Protein AF-A0A3D3F4R0-F1 (afdb_monomer_lite)

Foldseek 3Di:
DDDPPPHDDDDPVPDDPPPVPPPDDCVVPDDDDDDDDDPDDDDDDPDDDDDPPDDFDFPDWDADPVGDIDTHRVDDDDDDDD

Sequence (82 aa):
ANNEFDGEEYDARLELPDWNTAKYDDTEWLQADIMEAPGGKLTAQPNPNITVQDEITPVHITRLSDGRFILDMGQNMVGWLG

Radius of gyration: 20.28 Å; chains: 1; bounding box: 43×26×54 Å

Secondary structure (DSSP, 8-state):
-EETTTEE---GGG--TTTTSTT---TTPPPPPPPPPPSSPP----SPPP--------SEEEE-TTS-EEEE-SS---S---

Structure (mmCIF, N/CA/C/O backbone):
data_AF-A0A3D3F4R0-F1
#
_entry.id   AF-A0A3D3F4R0-F1
#
loop_
_atom_site.group_PDB
_atom_site.id
_atom_site.type_symbol
_atom_site.label_atom_id
_atom_site.label_alt_id
_atom_site.label_comp_id
_atom_site.label_asym_id
_atom_site.label_entity_id
_atom_site.label_seq_id
_atom_site.pdbx_PDB_ins_code
_atom_site.Cartn_x
_atom_site.Cartn_y
_atom_site.Cartn_z
_atom_site.occupancy
_atom_site.B_iso_or_equiv
_atom_site.auth_seq_id
_atom_site.auth_comp_id
_atom_site.auth_asym_id
_atom_site.auth_atom_id
_atom_site.pdbx_PDB_model_num
ATOM 1 N N . ALA A 1 1 ? -1.272 -13.778 0.794 1.00 46.72 1 ALA A N 1
ATOM 2 C CA . ALA A 1 1 ? -2.040 -13.777 -0.476 1.00 46.72 1 ALA A CA 1
ATOM 3 C C . ALA A 1 1 ? -2.651 -12.392 -0.667 1.00 46.72 1 ALA A C 1
ATOM 5 O O . ALA A 1 1 ? -2.917 -11.753 0.340 1.00 46.72 1 ALA A O 1
ATOM 6 N N . ASN A 1 2 ? -2.834 -11.924 -1.905 1.00 47.72 2 ASN A N 1
ATOM 7 C CA . ASN A 1 2 ? -3.598 -10.708 -2.197 1.00 47.72 2 ASN A CA 1
ATOM 8 C C . ASN A 1 2 ? -4.701 -11.100 -3.186 1.00 47.72 2 ASN A C 1
ATOM 10 O O . ASN A 1 2 ? -4.406 -11.516 -4.309 1.00 47.72 2 ASN A O 1
ATOM 14 N N . ASN A 1 3 ? -5.946 -11.097 -2.720 1.00 54.75 3 ASN A N 1
ATOM 15 C CA . ASN A 1 3 ? -7.123 -11.383 -3.531 1.00 54.75 3 ASN A CA 1
ATOM 16 C C . ASN A 1 3 ? -8.146 -10.280 -3.264 1.00 54.75 3 ASN A C 1
ATOM 18 O O . ASN A 1 3 ? -8.454 -9.990 -2.111 1.00 54.75 3 ASN A O 1
ATOM 22 N N . GLU A 1 4 ? -8.707 -9.711 -4.329 1.00 62.19 4 GLU A N 1
ATOM 23 C CA . GLU A 1 4 ? -9.685 -8.617 -4.283 1.00 62.19 4 GLU A CA 1
ATOM 24 C C . GLU A 1 4 ? -10.911 -8.938 -3.403 1.00 62.19 4 GLU A C 1
ATOM 26 O O . GLU A 1 4 ? -11.551 -8.030 -2.879 1.00 62.19 4 GLU A O 1
ATOM 31 N N . PHE A 1 5 ? -11.201 -10.226 -3.178 1.00 66.00 5 PHE A N 1
ATOM 32 C CA . PHE A 1 5 ? -12.305 -10.681 -2.327 1.00 66.00 5 PHE A CA 1
ATOM 33 C C . PHE A 1 5 ? -11.882 -11.259 -0.967 1.00 66.00 5 PHE A C 1
ATOM 35 O O . PHE A 1 5 ? -12.704 -11.259 -0.052 1.00 66.00 5 PHE A O 1
ATOM 42 N N . ASP A 1 6 ? -10.630 -11.715 -0.814 1.00 66.31 6 ASP A N 1
ATOM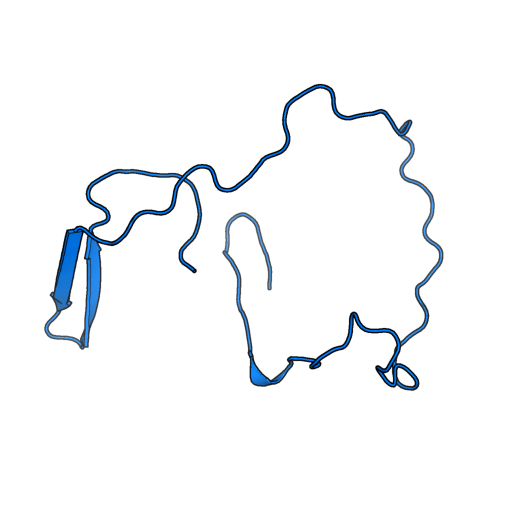 43 C CA . ASP A 1 6 ? -10.157 -12.366 0.426 1.00 66.31 6 ASP A CA 1
ATOM 44 C C . ASP A 1 6 ? -9.218 -11.478 1.263 1.00 66.31 6 ASP A C 1
ATOM 46 O O . ASP A 1 6 ? -8.792 -11.876 2.347 1.00 66.31 6 ASP A O 1
ATOM 50 N N . GLY A 1 7 ? -8.919 -10.267 0.786 1.00 78.31 7 GLY A N 1
ATOM 51 C CA . GLY A 1 7 ? -8.061 -9.304 1.470 1.00 78.31 7 GLY A CA 1
ATOM 52 C C . GLY A 1 7 ? -6.568 -9.559 1.260 1.00 78.31 7 GLY A C 1
ATOM 53 O O . GLY A 1 7 ? -6.143 -10.224 0.309 1.00 78.31 7 GLY A O 1
ATOM 54 N N . GLU A 1 8 ? -5.767 -8.992 2.160 1.00 83.56 8 GLU A N 1
ATOM 55 C CA . GLU A 1 8 ? -4.309 -9.045 2.118 1.00 83.56 8 GLU A CA 1
ATOM 56 C C . GLU A 1 8 ? -3.748 -9.658 3.407 1.00 83.56 8 GLU A C 1
ATOM 58 O O . GLU A 1 8 ? -4.167 -9.318 4.513 1.00 83.56 8 GLU A O 1
ATOM 63 N N . GLU A 1 9 ? -2.782 -10.564 3.254 1.00 83.50 9 GLU A N 1
ATOM 64 C CA . GLU A 1 9 ? -1.978 -11.094 4.357 1.00 83.50 9 GLU A CA 1
ATOM 65 C C . GLU A 1 9 ? -0.545 -10.584 4.222 1.00 83.50 9 GLU A C 1
ATOM 67 O O . GLU A 1 9 ? 0.122 -10.866 3.220 1.00 83.50 9 GLU A O 1
ATOM 72 N N . TYR A 1 10 ? -0.086 -9.867 5.246 1.00 85.38 10 TYR A N 1
ATOM 73 C CA . TYR A 1 10 ? 1.226 -9.238 5.293 1.00 85.38 10 TYR A CA 1
ATOM 74 C C . TYR A 1 10 ? 2.064 -9.791 6.451 1.00 85.38 10 TYR A C 1
ATOM 76 O O . TYR A 1 10 ? 1.627 -9.781 7.603 1.00 85.38 10 TYR A O 1
ATOM 84 N N . ASP A 1 11 ? 3.286 -10.240 6.152 1.00 87.00 11 ASP A N 1
ATOM 85 C CA . ASP A 1 11 ? 4.277 -10.661 7.147 1.00 87.00 11 ASP A CA 1
ATOM 86 C C . ASP A 1 11 ? 5.501 -9.741 7.091 1.00 87.00 11 ASP A C 1
ATOM 88 O O . ASP A 1 11 ? 6.391 -9.914 6.258 1.00 87.00 11 ASP A O 1
ATOM 92 N N . ALA A 1 12 ? 5.568 -8.790 8.025 1.00 83.12 12 ALA A N 1
ATOM 93 C CA . ALA A 1 12 ? 6.652 -7.811 8.111 1.00 83.12 12 ALA A CA 1
ATOM 94 C C . ALA A 1 12 ? 8.049 -8.446 8.286 1.00 83.12 12 ALA A C 1
ATOM 96 O O . ALA A 1 12 ? 9.063 -7.804 8.030 1.00 83.12 12 ALA A O 1
ATOM 97 N N . ARG A 1 13 ? 8.141 -9.719 8.704 1.00 85.31 13 ARG A N 1
ATOM 98 C CA . ARG A 1 13 ? 9.428 -10.431 8.840 1.00 85.31 13 ARG A CA 1
ATOM 99 C C . ARG A 1 13 ? 10.077 -10.751 7.494 1.00 85.31 13 ARG A C 1
ATOM 101 O O . ARG A 1 13 ? 11.253 -11.105 7.470 1.00 85.31 13 ARG A O 1
ATOM 108 N N . LEU A 1 14 ? 9.308 -10.681 6.410 1.00 88.25 14 LEU A N 1
ATOM 109 C CA . LEU A 1 14 ? 9.767 -10.911 5.042 1.00 88.25 14 LEU A CA 1
ATOM 110 C C . LEU A 1 14 ? 10.080 -9.604 4.301 1.00 88.25 14 LEU A C 1
ATOM 112 O O . LEU A 1 14 ? 10.368 -9.642 3.106 1.00 88.25 14 LEU A O 1
ATOM 116 N N . GLU A 1 15 ? 10.023 -8.454 4.980 1.00 88.94 15 GLU A N 1
ATOM 117 C CA . GLU A 1 15 ? 10.430 -7.184 4.387 1.00 88.94 15 GLU A CA 1
ATOM 118 C C . GLU A 1 15 ? 11.893 -7.232 3.943 1.00 88.94 15 GLU A C 1
ATOM 120 O O . GLU A 1 15 ? 12.767 -7.748 4.641 1.00 88.94 15 GLU A O 1
ATOM 125 N N . LEU A 1 16 ? 12.150 -6.647 2.774 1.00 91.00 16 LEU A N 1
ATOM 126 C CA . LEU A 1 16 ? 13.485 -6.397 2.249 1.00 91.00 16 LEU A CA 1
ATOM 127 C C . LEU A 1 16 ? 13.744 -4.889 2.365 1.00 91.00 16 LEU A C 1
ATOM 129 O O . LEU A 1 16 ? 13.314 -4.135 1.491 1.00 91.00 16 LEU A O 1
ATOM 133 N N . PRO A 1 17 ? 14.379 -4.405 3.446 1.00 92.38 17 PRO A N 1
ATOM 134 C CA . PRO A 1 17 ? 14.584 -2.975 3.637 1.00 92.38 17 PRO A CA 1
ATOM 135 C C . PRO A 1 17 ? 15.376 -2.364 2.482 1.00 92.38 17 PRO A C 1
ATOM 137 O O . PRO A 1 17 ? 16.343 -2.955 2.005 1.00 92.38 17 PRO A O 1
ATOM 140 N N . ASP A 1 18 ? 14.959 -1.175 2.046 1.00 94.62 18 ASP A N 1
ATOM 141 C CA . ASP A 1 18 ? 15.623 -0.384 1.004 1.00 94.62 18 ASP A CA 1
ATOM 142 C C . ASP A 1 18 ? 15.769 -1.075 -0.367 1.00 94.62 18 ASP A C 1
ATOM 144 O O . ASP A 1 18 ? 16.551 -0.606 -1.200 1.00 94.62 18 ASP A O 1
ATOM 148 N N . TRP A 1 19 ? 14.998 -2.141 -0.639 1.00 95.25 19 TRP A N 1
ATOM 149 C CA . TRP A 1 19 ? 15.056 -2.901 -1.900 1.00 95.25 19 TRP A CA 1
ATOM 150 C C . TRP A 1 19 ? 14.864 -2.043 -3.153 1.00 95.25 19 TRP A C 1
ATOM 152 O O . TRP A 1 19 ? 15.385 -2.341 -4.222 1.00 95.25 19 TRP A O 1
ATOM 162 N N . ASN A 1 20 ? 14.124 -0.946 -3.018 1.00 94.38 20 ASN A N 1
ATOM 163 C CA . ASN A 1 20 ? 13.820 0.003 -4.081 1.00 94.38 20 ASN A CA 1
ATOM 164 C C . ASN A 1 20 ? 14.865 1.130 -4.214 1.00 94.38 20 ASN A C 1
ATOM 166 O O . ASN A 1 20 ? 14.602 2.141 -4.870 1.00 94.38 20 ASN A O 1
ATOM 170 N N . THR A 1 21 ? 16.037 0.992 -3.590 1.00 95.12 21 THR A N 1
ATOM 171 C CA . THR A 1 21 ? 17.126 1.974 -3.652 1.00 95.12 21 THR A CA 1
ATOM 172 C C . THR A 1 21 ? 18.314 1.448 -4.455 1.00 95.12 21 THR A C 1
ATOM 174 O O . THR A 1 21 ? 18.591 0.257 -4.493 1.00 95.12 21 THR A O 1
ATOM 177 N N . ALA A 1 22 ? 19.103 2.354 -5.039 1.00 93.38 22 ALA A N 1
ATOM 178 C CA . ALA A 1 22 ? 20.282 1.993 -5.837 1.00 93.38 22 ALA A CA 1
ATOM 179 C C . ALA A 1 22 ? 21.428 1.329 -5.042 1.00 93.38 22 ALA A C 1
ATOM 181 O O . ALA A 1 22 ? 22.459 1.000 -5.622 1.00 93.38 22 ALA A O 1
ATOM 182 N N . LYS A 1 23 ? 21.305 1.222 -3.714 1.00 94.50 23 LYS A N 1
ATOM 183 C CA . LYS A 1 23 ? 22.335 0.661 -2.828 1.00 94.50 23 LYS A CA 1
ATOM 184 C C . LYS A 1 23 ? 22.021 -0.762 -2.377 1.00 94.50 23 LYS A C 1
ATOM 186 O O . LYS A 1 23 ? 22.834 -1.338 -1.659 1.00 94.50 23 LYS A O 1
ATOM 191 N N . TYR A 1 24 ? 20.845 -1.274 -2.722 1.00 95.69 24 TYR A N 1
ATOM 192 C CA . TYR A 1 24 ? 20.436 -2.609 -2.330 1.00 95.69 24 TYR A CA 1
ATOM 193 C C . TYR A 1 24 ? 21.277 -3.668 -3.053 1.00 95.69 24 TYR A C 1
ATOM 195 O O . TYR A 1 24 ? 21.607 -3.502 -4.225 1.00 95.69 24 TYR A O 1
ATOM 203 N N . ASP A 1 25 ? 21.644 -4.729 -2.336 1.00 94.62 25 ASP A N 1
ATOM 204 C CA . ASP A 1 25 ? 22.329 -5.892 -2.900 1.00 94.62 25 ASP A CA 1
ATOM 205 C C . ASP A 1 25 ? 21.278 -6.908 -3.361 1.00 94.62 25 ASP A C 1
ATOM 207 O O . ASP A 1 25 ? 20.679 -7.615 -2.551 1.00 94.62 25 ASP A O 1
ATOM 211 N N . ASP A 1 26 ? 21.026 -6.938 -4.668 1.00 93.75 26 ASP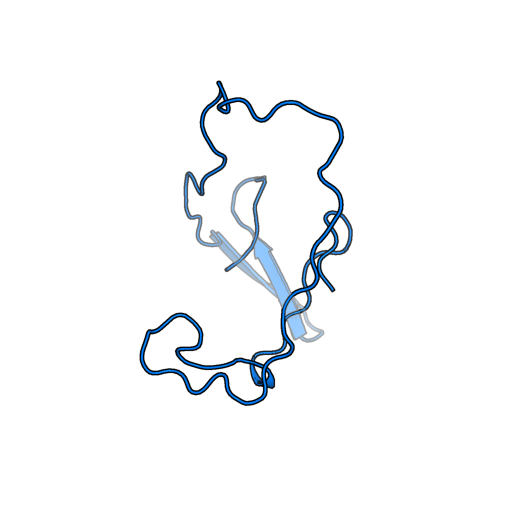 A N 1
ATOM 212 C CA . ASP A 1 26 ? 20.043 -7.795 -5.332 1.00 93.75 26 ASP A CA 1
ATOM 213 C C . ASP A 1 26 ? 20.664 -9.071 -5.928 1.00 93.75 26 ASP A C 1
ATOM 215 O O . ASP A 1 26 ? 20.038 -9.748 -6.742 1.00 93.75 26 ASP A O 1
ATOM 219 N N . THR A 1 27 ? 21.879 -9.449 -5.514 1.00 94.88 27 THR A N 1
ATOM 220 C CA . THR A 1 27 ? 22.607 -10.600 -6.089 1.00 94.88 27 THR A CA 1
ATOM 221 C C . THR A 1 27 ? 21.880 -11.942 -5.967 1.00 94.88 27 THR A C 1
ATOM 223 O O . THR A 1 27 ? 22.071 -12.815 -6.814 1.00 94.88 27 THR A O 1
ATOM 226 N N . GLU A 1 28 ? 21.016 -12.101 -4.964 1.00 94.38 28 GLU A N 1
ATOM 227 C CA . GLU A 1 28 ? 20.208 -13.309 -4.743 1.00 94.38 28 GLU A CA 1
ATOM 228 C C . GLU A 1 28 ? 18.842 -13.273 -5.460 1.00 94.38 28 GLU A C 1
ATOM 230 O O . GLU A 1 28 ? 18.045 -14.209 -5.341 1.00 94.38 28 GLU A O 1
ATOM 235 N N . TRP A 1 29 ? 18.524 -12.201 -6.196 1.00 95.12 29 TRP A N 1
ATOM 236 C CA . TRP A 1 29 ? 17.256 -12.090 -6.913 1.00 95.12 29 TRP A CA 1
ATOM 237 C C . TRP A 1 29 ? 17.233 -12.959 -8.169 1.00 95.12 29 TRP A C 1
ATOM 239 O O . TRP A 1 29 ? 18.189 -13.040 -8.944 1.00 95.12 29 TRP A O 1
ATOM 249 N N . LEU A 1 30 ? 16.079 -13.574 -8.416 1.00 94.44 30 LEU A N 1
ATOM 250 C CA . LEU A 1 30 ? 15.828 -14.256 -9.678 1.00 94.44 30 LEU A CA 1
ATOM 251 C C . LEU A 1 30 ? 15.686 -13.230 -10.805 1.00 94.44 30 LEU A C 1
ATOM 253 O O . LEU A 1 30 ? 15.073 -12.176 -10.640 1.00 94.44 30 LEU A O 1
ATOM 257 N N . GLN A 1 31 ? 16.226 -13.567 -11.974 1.00 94.88 31 GLN A N 1
ATOM 258 C CA . GLN A 1 31 ? 16.017 -12.774 -13.181 1.00 94.88 31 GLN A CA 1
ATOM 259 C C . GLN A 1 31 ? 14.554 -12.881 -13.628 1.00 94.88 31 GLN A C 1
ATOM 261 O O . GLN A 1 31 ? 13.970 -13.962 -13.590 1.00 94.88 31 GLN A O 1
ATOM 266 N N . ALA A 1 32 ? 13.967 -11.762 -14.054 1.00 94.44 32 ALA A N 1
ATOM 267 C CA . ALA A 1 32 ? 12.598 -11.742 -14.556 1.00 94.44 32 ALA A CA 1
ATOM 268 C C . ALA A 1 32 ? 12.501 -12.428 -15.929 1.00 94.44 32 ALA A C 1
ATOM 270 O O . ALA A 1 32 ? 13.321 -12.182 -16.816 1.00 94.44 32 ALA A O 1
ATOM 271 N N . ASP A 1 33 ? 11.465 -13.244 -16.116 1.00 92.81 33 ASP A N 1
ATOM 272 C CA . ASP A 1 33 ? 11.190 -13.903 -17.392 1.00 92.81 33 ASP A CA 1
ATOM 273 C C . ASP A 1 33 ? 10.575 -12.940 -18.419 1.00 92.81 33 ASP A C 1
ATOM 275 O O . ASP A 1 33 ? 9.791 -12.044 -18.089 1.00 92.81 33 ASP A O 1
ATOM 279 N N . ILE A 1 34 ? 10.887 -13.162 -19.699 1.00 93.75 34 ILE A N 1
ATOM 280 C CA . ILE A 1 34 ? 10.220 -12.470 -20.807 1.00 93.75 34 ILE A CA 1
ATOM 281 C C . ILE A 1 34 ? 8.846 -13.107 -21.015 1.00 93.75 34 ILE A C 1
ATOM 283 O O . ILE A 1 34 ? 8.744 -14.300 -21.295 1.00 93.75 34 ILE A O 1
ATOM 287 N N . MET A 1 35 ? 7.796 -12.293 -20.920 1.00 91.62 35 MET A N 1
ATOM 288 C CA . MET A 1 35 ? 6.416 -12.719 -21.143 1.00 91.62 35 MET A CA 1
ATOM 289 C C . MET A 1 35 ? 5.918 -12.282 -22.519 1.00 91.62 35 MET A C 1
ATOM 291 O O . MET A 1 35 ? 6.250 -11.198 -23.005 1.00 91.62 35 MET A O 1
ATOM 295 N N . GLU A 1 36 ? 5.070 -13.113 -23.124 1.00 92.06 36 GLU A N 1
ATOM 296 C CA . GLU A 1 36 ? 4.306 -12.731 -24.309 1.00 92.06 36 GLU A CA 1
ATOM 297 C C . GLU A 1 36 ? 3.418 -11.522 -23.997 1.00 92.06 36 GLU A C 1
ATOM 299 O O . GLU A 1 36 ? 2.764 -11.454 -22.951 1.00 92.06 36 GLU A O 1
ATOM 304 N N . ALA A 1 37 ? 3.388 -10.553 -24.912 1.00 88.12 37 ALA A N 1
ATOM 305 C CA . ALA A 1 37 ? 2.607 -9.344 -24.711 1.00 88.12 37 ALA A CA 1
ATOM 306 C C . ALA A 1 37 ? 1.101 -9.668 -24.690 1.00 88.12 37 ALA A C 1
ATOM 308 O O . ALA A 1 37 ? 0.624 -10.450 -25.521 1.00 88.12 37 ALA A O 1
ATOM 309 N N . PRO A 1 38 ? 0.308 -9.033 -23.807 1.00 86.75 38 PRO A N 1
ATOM 310 C CA . PRO A 1 38 ? -1.141 -9.145 -23.887 1.00 86.75 38 PRO A CA 1
ATOM 311 C C . PRO A 1 38 ? -1.604 -8.587 -25.242 1.00 86.75 38 PRO A C 1
ATOM 313 O O . PRO A 1 38 ? -1.164 -7.518 -25.656 1.00 86.75 38 PRO A O 1
ATOM 316 N N . GLY A 1 39 ? -2.504 -9.288 -25.940 1.00 85.81 39 GLY A N 1
ATOM 317 C CA . GLY A 1 39 ? -2.905 -8.983 -27.328 1.00 85.81 39 GLY A CA 1
ATOM 318 C C . GLY A 1 39 ? -3.650 -7.655 -27.564 1.00 85.81 39 GLY A C 1
ATOM 319 O O . GLY A 1 39 ? -4.250 -7.469 -28.623 1.00 85.81 39 GLY A O 1
ATOM 320 N N . GLY A 1 40 ? -3.662 -6.745 -26.588 1.00 89.25 40 GLY A N 1
ATOM 321 C CA . GLY A 1 40 ? -4.274 -5.421 -26.667 1.00 89.25 40 GLY A CA 1
ATOM 322 C C . GLY A 1 40 ? -3.301 -4.329 -27.124 1.00 89.25 40 GLY A C 1
ATOM 323 O O . GLY A 1 40 ? -2.092 -4.524 -27.211 1.00 89.25 40 GLY A O 1
ATOM 324 N N . LYS A 1 41 ? -3.837 -3.136 -27.400 1.00 91.75 41 LYS A N 1
ATOM 325 C CA . LYS A 1 41 ? -3.028 -1.929 -27.618 1.00 91.75 41 LYS A CA 1
ATOM 326 C C . LYS A 1 41 ? -2.929 -1.156 -26.312 1.00 91.75 41 LYS A C 1
ATOM 328 O O . LYS A 1 41 ? -3.953 -0.863 -25.704 1.00 91.75 41 LYS A O 1
ATOM 333 N N . LEU A 1 42 ? -1.714 -0.788 -25.921 1.00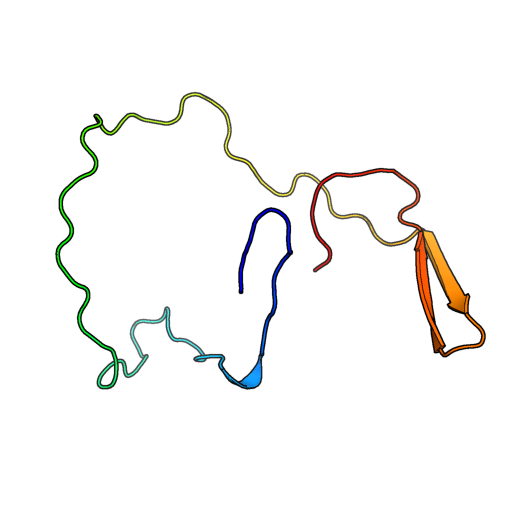 90.81 42 LEU A N 1
ATOM 334 C CA . LEU A 1 42 ? -1.503 0.144 -24.820 1.00 90.81 42 LEU A CA 1
ATOM 335 C C . LEU A 1 42 ? -2.079 1.511 -25.197 1.00 90.81 42 LEU A C 1
ATOM 337 O O . LEU A 1 42 ? -1.736 2.082 -26.234 1.00 90.81 42 LEU A O 1
ATOM 341 N N . THR A 1 43 ? -2.960 2.027 -24.350 1.00 92.94 43 THR A N 1
ATOM 342 C CA . THR A 1 43 ? -3.583 3.344 -24.500 1.00 92.94 43 THR A CA 1
ATOM 343 C 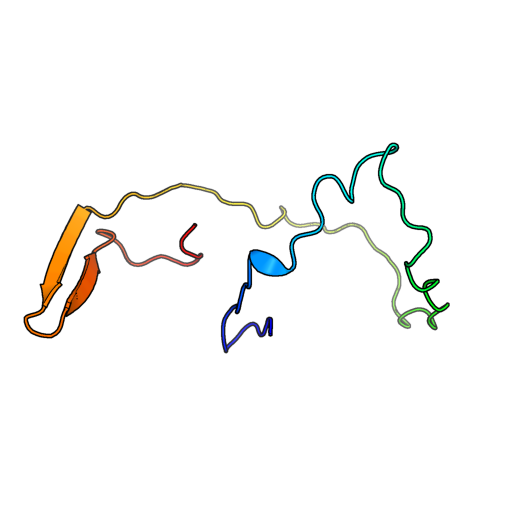C . THR A 1 43 ? -3.533 4.079 -23.171 1.00 92.94 43 THR A C 1
ATOM 345 O O . THR A 1 43 ? -3.584 3.450 -22.117 1.00 92.94 43 THR A O 1
ATOM 348 N N . ALA A 1 44 ? -3.469 5.409 -23.209 1.00 92.06 44 ALA A N 1
ATOM 349 C CA . ALA A 1 44 ? -3.557 6.212 -21.996 1.00 92.06 44 ALA A CA 1
ATOM 350 C C . ALA A 1 44 ? -4.932 6.046 -21.325 1.00 92.06 44 ALA A C 1
ATOM 352 O O . ALA A 1 44 ? -5.958 5.996 -22.009 1.00 92.06 44 ALA A O 1
ATOM 353 N N . GLN A 1 45 ? -4.943 5.982 -19.994 1.00 91.62 45 GLN A N 1
ATOM 354 C CA . GLN A 1 45 ? -6.168 5.936 -19.203 1.00 91.62 45 GLN A CA 1
ATOM 355 C C . GLN A 1 45 ? -6.886 7.301 -19.274 1.00 91.62 45 GLN A C 1
ATOM 357 O O . GLN A 1 45 ? -6.265 8.319 -18.966 1.00 91.62 45 GLN A O 1
ATOM 362 N N . PRO A 1 46 ? -8.164 7.361 -19.702 1.00 90.69 46 PRO A N 1
ATOM 363 C CA . PRO A 1 46 ? -8.861 8.632 -19.920 1.00 90.69 46 PRO A CA 1
ATOM 364 C C . PRO A 1 46 ? -9.529 9.200 -18.658 1.00 90.69 46 PRO A C 1
ATOM 366 O O . PRO A 1 46 ? -9.889 10.375 -18.635 1.00 90.69 46 PRO A O 1
ATOM 369 N N . ASN A 1 47 ? -9.745 8.377 -17.631 1.00 89.19 47 ASN A N 1
ATOM 370 C CA . ASN A 1 47 ? -10.362 8.757 -16.363 1.00 89.19 47 ASN A CA 1
ATOM 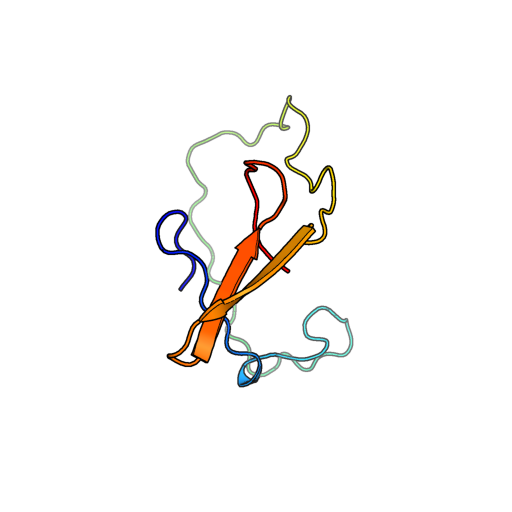371 C C . ASN A 1 47 ? -9.301 9.014 -15.279 1.00 89.19 47 ASN A C 1
ATOM 373 O O . ASN A 1 47 ? -8.220 8.430 -15.349 1.00 89.19 47 ASN A O 1
ATOM 377 N N . PRO A 1 48 ? -9.609 9.838 -14.259 1.00 88.62 48 PRO A N 1
ATOM 378 C CA . PRO A 1 48 ? -8.726 10.018 -13.113 1.00 88.62 48 PRO A CA 1
ATOM 379 C C . PRO A 1 48 ? -8.351 8.685 -12.460 1.00 88.62 48 PRO A C 1
ATOM 381 O O . PRO A 1 48 ? -9.159 7.753 -12.407 1.00 88.62 48 PRO A O 1
ATOM 384 N N . ASN A 1 49 ? -7.123 8.620 -11.953 1.00 89.44 49 ASN A N 1
ATOM 385 C CA . ASN A 1 49 ? -6.625 7.460 -11.225 1.00 89.44 49 ASN A CA 1
ATOM 386 C C . ASN A 1 49 ? -7.367 7.306 -9.892 1.00 89.44 49 ASN A C 1
ATOM 388 O O . ASN A 1 49 ? -7.789 8.293 -9.289 1.00 89.44 49 ASN A O 1
ATOM 392 N N . ILE A 1 50 ? -7.480 6.067 -9.414 1.00 89.75 50 ILE A N 1
ATOM 393 C CA . ILE A 1 50 ? -7.934 5.799 -8.048 1.00 89.75 50 ILE A CA 1
ATOM 394 C C . ILE A 1 50 ? -6.828 6.261 -7.095 1.00 89.75 50 ILE A C 1
ATOM 396 O O . ILE A 1 50 ? -5.680 5.841 -7.223 1.00 89.75 50 ILE A O 1
ATOM 400 N N . THR A 1 51 ? -7.175 7.126 -6.146 1.00 91.31 51 THR A N 1
ATOM 401 C CA . THR A 1 51 ? -6.278 7.595 -5.083 1.00 91.31 51 THR A CA 1
ATOM 402 C C . THR A 1 51 ? -7.044 7.655 -3.768 1.00 91.31 51 THR A C 1
ATOM 404 O O . THR A 1 51 ? -8.269 7.807 -3.780 1.00 91.31 51 THR A O 1
ATOM 407 N N . VAL A 1 52 ? -6.330 7.587 -2.641 1.00 90.56 52 VAL A N 1
ATOM 408 C CA . VAL A 1 52 ? -6.907 7.915 -1.330 1.00 90.56 52 VAL A CA 1
ATOM 409 C C . VAL A 1 52 ? -7.408 9.359 -1.394 1.00 90.56 52 VAL A C 1
ATOM 411 O O . VAL A 1 52 ? -6.644 10.260 -1.740 1.00 90.56 52 VAL A O 1
ATOM 414 N N . GLN A 1 53 ? -8.708 9.554 -1.169 1.00 91.69 53 GLN A N 1
ATOM 415 C CA . GLN A 1 53 ? -9.344 10.876 -1.219 1.00 91.69 53 GLN A CA 1
ATOM 416 C C . GLN A 1 53 ? -9.354 11.538 0.159 1.00 91.69 53 GLN A C 1
ATOM 418 O O . GLN A 1 53 ? -9.076 12.725 0.257 1.00 91.69 53 GLN A O 1
ATOM 423 N N . ASP A 1 54 ? -9.621 10.751 1.203 1.00 90.75 54 ASP A N 1
ATOM 424 C CA . ASP A 1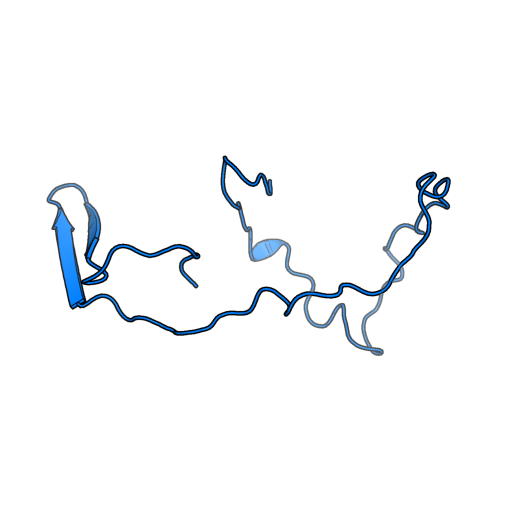 54 ? -9.729 11.194 2.590 1.00 90.75 54 ASP A CA 1
ATOM 425 C C . ASP A 1 54 ? -9.179 10.113 3.531 1.00 90.75 54 ASP A C 1
ATOM 427 O O . ASP A 1 54 ? -9.236 8.919 3.225 1.00 90.75 54 ASP A O 1
ATOM 431 N N . GLU A 1 55 ? -8.704 10.535 4.703 1.00 92.31 55 GLU A N 1
ATOM 432 C CA . GLU A 1 55 ? -8.368 9.661 5.829 1.00 92.31 55 GLU A CA 1
ATOM 433 C C . GLU A 1 55 ? -9.365 9.897 6.966 1.00 92.31 55 GLU A C 1
ATOM 435 O O . GLU A 1 55 ? -9.654 11.038 7.332 1.00 92.31 55 GLU A O 1
ATOM 440 N N . ILE A 1 56 ? -9.904 8.816 7.532 1.00 90.88 56 ILE A N 1
ATOM 441 C CA . ILE A 1 56 ? -10.945 8.883 8.562 1.00 90.88 56 ILE A CA 1
ATOM 442 C C . ILE A 1 56 ? -10.480 8.125 9.795 1.00 90.88 56 ILE A C 1
ATOM 444 O O . ILE A 1 56 ? -10.170 6.938 9.733 1.00 90.88 56 ILE A O 1
ATOM 448 N N . THR A 1 57 ? -10.484 8.809 10.936 1.00 93.25 57 THR A N 1
ATOM 449 C CA . THR A 1 57 ? -10.200 8.206 12.241 1.00 93.25 57 THR A CA 1
ATOM 450 C C . THR A 1 57 ? -11.486 7.624 12.838 1.00 93.25 57 THR A C 1
ATOM 452 O O . THR A 1 57 ? -12.521 8.294 12.771 1.00 93.25 57 THR A O 1
ATOM 455 N N . PRO A 1 58 ? -11.456 6.428 13.463 1.00 93.44 58 PRO A N 1
ATOM 456 C CA . PRO A 1 58 ? -12.625 5.875 14.143 1.00 93.44 58 PRO A CA 1
ATOM 457 C C . PRO A 1 58 ? -13.222 6.858 15.158 1.00 93.44 58 PRO A C 1
ATOM 459 O O . PRO A 1 58 ? -12.500 7.428 15.979 1.00 93.44 58 PRO A O 1
ATOM 462 N N . VAL A 1 59 ? -14.546 7.024 15.143 1.00 96.56 59 VAL A N 1
ATOM 463 C CA . VAL A 1 59 ? -15.269 7.880 16.101 1.00 96.56 59 VAL A CA 1
ATOM 464 C C . VAL A 1 59 ? -15.510 7.169 17.433 1.00 96.56 59 VAL A C 1
ATOM 466 O O . VAL A 1 59 ? -15.687 7.820 18.465 1.00 96.56 59 VAL A O 1
ATOM 469 N N . HIS A 1 60 ? -15.504 5.832 17.432 1.00 96.06 60 HIS A N 1
ATOM 470 C CA . HIS A 1 60 ? -15.647 5.026 18.639 1.00 96.06 60 HIS A CA 1
ATOM 471 C C . HIS A 1 60 ? -14.925 3.675 18.522 1.00 96.06 60 HIS A C 1
ATOM 473 O O . HIS A 1 60 ? -14.862 3.077 17.449 1.00 96.06 60 HIS A O 1
ATOM 479 N N . ILE A 1 61 ? -14.405 3.175 19.649 1.00 95.50 61 ILE A N 1
ATOM 480 C CA . ILE A 1 61 ? -13.781 1.850 19.757 1.00 95.50 61 ILE A CA 1
ATOM 481 C C . ILE A 1 61 ? -14.421 1.110 20.928 1.00 95.50 61 ILE A C 1
ATOM 483 O O . ILE A 1 61 ? -14.311 1.535 22.081 1.00 95.50 61 ILE A O 1
ATOM 487 N N . THR A 1 62 ? -15.061 -0.021 20.645 1.00 96.38 62 THR A N 1
ATOM 488 C CA . THR A 1 62 ? -15.700 -0.863 21.660 1.00 96.38 62 THR A CA 1
ATOM 489 C C . THR A 1 62 ? -14.891 -2.134 21.879 1.00 96.38 62 THR A C 1
ATOM 491 O O . THR A 1 62 ? -14.661 -2.903 20.947 1.00 96.38 62 THR A O 1
ATOM 494 N N . ARG A 1 63 ? -14.492 -2.389 23.130 1.00 95.25 63 ARG A N 1
ATOM 495 C CA . ARG A 1 63 ? -13.858 -3.651 23.535 1.00 95.25 63 ARG A CA 1
ATOM 496 C C . ARG A 1 63 ? -14.923 -4.664 23.948 1.00 95.25 63 ARG A C 1
ATOM 498 O O . ARG A 1 63 ? -15.732 -4.385 24.831 1.00 95.25 63 ARG A O 1
ATOM 505 N N . LEU A 1 64 ? -14.887 -5.846 23.347 1.00 95.12 64 LEU A N 1
ATOM 506 C CA . LEU A 1 64 ? -15.747 -6.971 23.698 1.00 95.12 64 LEU A CA 1
ATOM 507 C C . LEU A 1 64 ? -15.132 -7.792 24.839 1.00 95.12 64 LEU A C 1
ATOM 509 O O . LEU A 1 64 ? -13.922 -7.768 25.079 1.00 95.12 64 LEU A O 1
ATOM 513 N N . SER A 1 65 ? -15.974 -8.533 25.560 1.00 93.06 65 SER A N 1
ATOM 514 C CA . SER A 1 65 ? -15.567 -9.335 26.723 1.00 93.06 65 SER A CA 1
ATOM 515 C C . SER A 1 65 ? -14.581 -10.459 26.388 1.00 93.06 65 SER A C 1
ATOM 517 O O . SER A 1 65 ? -13.854 -10.908 27.268 1.00 93.06 65 SER A O 1
ATOM 519 N N . ASP A 1 66 ? -14.521 -10.881 25.127 1.00 93.81 66 ASP A N 1
ATOM 520 C CA . ASP A 1 66 ? -13.613 -11.910 24.613 1.00 93.81 66 ASP A CA 1
ATOM 521 C C . ASP A 1 66 ? -12.306 -11.348 24.025 1.00 93.81 66 ASP A C 1
ATOM 523 O O . ASP A 1 66 ? -11.533 -12.079 23.412 1.00 93.81 66 ASP A O 1
ATOM 527 N N . GLY A 1 67 ? -12.036 -10.053 24.221 1.00 91.31 67 GLY A N 1
ATOM 528 C CA . GLY A 1 67 ? -10.794 -9.413 23.789 1.00 91.31 67 GLY A CA 1
ATOM 529 C C . GLY A 1 67 ? -10.796 -8.904 22.348 1.00 91.31 67 GLY A C 1
ATOM 530 O O . GLY A 1 67 ? -9.808 -8.298 21.938 1.00 91.31 67 GLY A O 1
ATOM 531 N N . ARG A 1 68 ? -11.892 -9.084 21.601 1.00 95.94 68 ARG A N 1
ATOM 532 C CA . ARG A 1 68 ? -12.075 -8.461 20.283 1.00 95.94 68 ARG A CA 1
ATOM 533 C C . ARG A 1 68 ? -12.397 -6.970 20.405 1.00 95.94 68 ARG A C 1
ATOM 535 O O . ARG A 1 68 ? -12.893 -6.504 21.433 1.00 95.94 68 ARG A O 1
ATOM 542 N N . PHE A 1 69 ? -12.161 -6.238 19.321 1.00 93.94 69 PHE A N 1
ATOM 543 C CA . PHE A 1 69 ? -12.471 -4.817 19.202 1.00 93.94 69 PHE A CA 1
ATOM 544 C C . PHE A 1 69 ? -13.374 -4.573 17.994 1.00 93.94 69 PHE A C 1
ATOM 546 O O . PHE A 1 69 ? -13.208 -5.209 16.955 1.00 93.94 69 PHE A O 1
ATOM 553 N N . ILE A 1 70 ? -14.321 -3.650 18.146 1.00 93.56 70 ILE A N 1
ATOM 554 C CA . ILE A 1 70 ? -15.124 -3.099 17.052 1.00 93.56 70 ILE A CA 1
ATOM 555 C C . ILE A 1 70 ? -14.735 -1.632 16.899 1.00 93.56 70 ILE A C 1
ATOM 557 O O . ILE A 1 70 ? -14.740 -0.890 17.885 1.00 93.56 70 ILE A O 1
ATOM 561 N N . LEU A 1 71 ? -14.395 -1.233 15.676 1.00 94.56 71 LEU A N 1
ATOM 562 C CA . LEU A 1 71 ? -14.102 0.148 15.308 1.00 94.56 71 LEU A CA 1
ATOM 563 C C . LEU A 1 71 ? -15.309 0.699 14.544 1.00 94.56 71 LEU A C 1
ATOM 565 O O . LEU A 1 71 ? -15.710 0.129 13.530 1.00 94.56 71 LEU A O 1
ATOM 569 N N . ASP A 1 72 ? -15.886 1.788 15.041 1.00 93.94 72 ASP A N 1
ATOM 570 C CA . ASP A 1 72 ? -16.920 2.549 14.342 1.00 93.94 72 ASP A CA 1
ATOM 571 C C . ASP A 1 72 ? -16.264 3.739 13.638 1.00 93.94 72 ASP A C 1
ATOM 573 O O . ASP A 1 72 ? -15.690 4.615 14.289 1.00 93.94 72 ASP A O 1
ATOM 577 N N . MET A 1 73 ? -16.340 3.764 12.309 1.00 93.44 73 MET A N 1
ATOM 578 C CA . MET A 1 73 ? -15.766 4.829 11.479 1.00 93.44 73 MET A CA 1
ATOM 579 C C . MET A 1 73 ? -16.689 6.050 11.357 1.00 93.44 73 MET A C 1
ATOM 581 O O . MET A 1 73 ? -16.301 7.049 10.759 1.00 93.44 73 MET A O 1
ATOM 585 N N . GLY A 1 74 ? -17.920 5.988 11.880 1.00 92.44 74 GLY A N 1
ATOM 586 C CA . GLY A 1 74 ? -18.910 7.070 11.806 1.00 92.44 74 GLY A CA 1
ATOM 587 C C . GLY A 1 74 ? -19.583 7.225 10.437 1.00 92.44 74 GLY A C 1
ATOM 588 O O . GLY A 1 74 ? -20.555 7.968 10.309 1.00 92.44 74 GLY A O 1
ATOM 589 N N . GLN A 1 75 ? -19.107 6.502 9.421 1.00 91.00 75 GLN A N 1
ATOM 590 C CA . GLN A 1 75 ? -19.698 6.425 8.090 1.00 91.00 75 GLN A CA 1
ATOM 591 C C . GLN A 1 75 ? -19.419 5.070 7.434 1.00 91.00 75 GLN A C 1
ATOM 593 O O . GLN A 1 75 ? -18.429 4.407 7.739 1.00 91.00 75 GLN A O 1
ATOM 598 N N . ASN A 1 76 ? -20.276 4.682 6.490 1.00 89.50 76 ASN A N 1
ATOM 599 C CA . ASN A 1 76 ? -19.977 3.577 5.585 1.00 89.50 76 ASN A CA 1
ATOM 600 C C . ASN A 1 76 ? -19.073 4.080 4.448 1.00 89.50 76 ASN A C 1
ATOM 602 O O . ASN A 1 76 ? -19.368 5.116 3.851 1.00 89.50 76 ASN A O 1
ATOM 606 N N . MET A 1 77 ? -17.990 3.365 4.150 1.00 90.25 77 MET A N 1
ATOM 607 C CA . MET A 1 77 ? -16.950 3.799 3.212 1.00 90.25 77 MET A CA 1
ATOM 608 C C . MET A 1 77 ? -16.366 2.620 2.427 1.00 90.25 77 MET A C 1
ATOM 610 O O . MET A 1 77 ? -16.546 1.466 2.807 1.00 90.25 77 MET A O 1
ATOM 614 N N . VAL A 1 78 ? -15.650 2.920 1.341 1.00 88.19 78 VAL A N 1
ATOM 615 C CA . VAL A 1 78 ? -14.909 1.936 0.538 1.00 88.19 78 VAL A CA 1
ATOM 616 C C . VAL A 1 78 ? -13.428 2.297 0.588 1.00 88.19 78 VAL A C 1
ATOM 618 O O . VAL A 1 78 ? -13.070 3.441 0.319 1.00 88.19 78 VAL A O 1
ATOM 621 N N . GLY A 1 79 ? -12.583 1.335 0.952 1.00 89.56 79 GLY A N 1
ATOM 622 C CA . GLY A 1 79 ? -11.151 1.526 1.176 1.00 89.56 79 GLY A CA 1
ATOM 623 C C . GLY A 1 79 ? -10.578 0.405 2.042 1.00 89.56 79 GLY A C 1
ATOM 624 O O . GLY A 1 79 ? -11.133 -0.693 2.080 1.00 89.56 79 GLY A O 1
ATOM 625 N N . TRP A 1 80 ? -9.495 0.695 2.757 1.00 88.31 80 TRP A N 1
ATOM 626 C CA . TRP A 1 80 ? -8.830 -0.225 3.683 1.00 88.31 80 TRP A CA 1
ATOM 627 C C . TRP A 1 80 ? -8.415 0.507 4.967 1.00 88.31 80 TRP A C 1
ATOM 629 O O . TRP A 1 80 ? -8.486 1.734 5.042 1.00 88.31 80 TRP A O 1
ATOM 639 N N . LEU A 1 81 ? -8.010 -0.250 5.987 1.00 86.44 81 LEU A N 1
ATOM 640 C CA . LEU A 1 81 ? -7.356 0.289 7.182 1.00 86.44 81 LEU A CA 1
ATOM 641 C C . LEU A 1 81 ? -5.838 0.250 6.972 1.00 86.44 81 LEU A C 1
ATOM 643 O O . LEU A 1 81 ? -5.335 -0.732 6.425 1.00 86.44 81 LEU A O 1
ATOM 647 N N . GLY A 1 82 ? -5.146 1.316 7.378 1.00 77.62 82 GLY A N 1
ATOM 648 C CA . GLY A 1 82 ? -3.683 1.423 7.352 1.00 77.62 82 GLY A CA 1
ATOM 649 C C . GLY A 1 82 ? -3.029 1.160 8.701 1.00 77.62 82 GLY A C 1
ATOM 650 O O . GLY A 1 82 ? -3.763 1.050 9.711 1.00 77.62 82 GLY A O 1
#

pLDDT: mean 88.82, std 9.87, range [46.72, 96.56]